Protein AF-A0A1W9VL27-F1 (afdb_monomer_lite)

Foldseek 3Di:
DPVVVVVVVVVVVVVVVVVVVCVVVVVPDDDADAEEAEQEELEQDDPSHPLVSQVVCQVGPDHYHYYYDPPYDDHNDHPDDRDDHD

pLDDT: mean 84.2, std 15.85, range [48.62, 98.25]

Structure (mmCIF, N/CA/C/O backbone):
data_AF-A0A1W9VL27-F1
#
_entry.id   AF-A0A1W9VL27-F1
#
loop_
_atom_site.group_PDB
_atom_site.id
_atom_site.type_symbol
_atom_site.label_atom_id
_atom_site.label_alt_id
_atom_site.label_comp_id
_atom_site.label_asym_id
_atom_site.label_entity_id
_atom_site.label_seq_id
_atom_site.pdbx_PDB_ins_code
_atom_site.Cartn_x
_atom_site.Cartn_y
_atom_site.Cartn_z
_atom_site.occupancy
_atom_site.B_iso_or_equiv
_atom_site.auth_seq_id
_atom_site.auth_comp_id
_atom_site.auth_asym_id
_atom_site.auth_atom_id
_atom_site.pdbx_PDB_model_num
ATOM 1 N N . MET A 1 1 ? 59.740 18.353 -34.611 1.00 53.28 1 MET A N 1
ATOM 2 C CA . MET A 1 1 ? 58.618 19.213 -34.157 1.00 53.28 1 MET A CA 1
ATOM 3 C C . MET A 1 1 ? 57.280 18.832 -34.829 1.00 53.28 1 MET A C 1
ATOM 5 O O . MET A 1 1 ? 56.622 19.678 -35.416 1.00 53.28 1 MET A O 1
ATOM 9 N N . LYS A 1 2 ? 56.866 17.553 -34.806 1.00 59.62 2 LYS A N 1
ATOM 10 C CA . LYS A 1 2 ? 55.603 17.084 -35.440 1.00 59.62 2 LYS A CA 1
ATOM 11 C C . LYS A 1 2 ? 54.764 16.149 -34.544 1.00 59.62 2 LYS A C 1
ATOM 13 O O . LYS A 1 2 ? 53.574 16.014 -34.783 1.00 59.62 2 LYS A O 1
ATOM 18 N N . ILE A 1 3 ? 55.349 15.597 -33.476 1.00 56.62 3 ILE A N 1
ATOM 19 C CA . ILE A 1 3 ? 54.700 14.659 -32.538 1.00 56.62 3 ILE A CA 1
ATOM 20 C C . ILE A 1 3 ? 53.748 15.352 -31.542 1.00 56.62 3 ILE A C 1
ATOM 22 O O . ILE A 1 3 ? 52.666 14.841 -31.276 1.00 56.62 3 ILE A O 1
ATOM 26 N N . ASN A 1 4 ? 54.050 16.574 -31.091 1.00 48.62 4 ASN A N 1
ATOM 27 C CA . ASN A 1 4 ? 53.205 17.303 -30.126 1.00 48.62 4 ASN A CA 1
ATOM 28 C C . ASN A 1 4 ? 51.856 17.768 -30.715 1.00 48.62 4 ASN A C 1
ATOM 30 O O . ASN A 1 4 ? 50.973 18.189 -29.977 1.00 48.62 4 ASN A O 1
ATOM 34 N N . ARG A 1 5 ? 51.689 17.689 -32.044 1.00 56.97 5 ARG A N 1
ATOM 35 C CA . ARG A 1 5 ? 50.451 18.061 -32.747 1.00 56.97 5 ARG A CA 1
ATOM 36 C C . ARG A 1 5 ? 49.403 16.943 -32.734 1.00 56.97 5 ARG A C 1
ATOM 38 O O . ARG A 1 5 ? 48.221 17.250 -32.784 1.00 56.97 5 ARG A O 1
ATOM 45 N N . LEU A 1 6 ? 49.832 15.680 -32.640 1.00 54.47 6 LEU A N 1
ATOM 46 C CA . LEU A 1 6 ? 48.942 14.509 -32.593 1.00 54.47 6 LEU A CA 1
ATOM 47 C C . LEU A 1 6 ? 48.404 14.253 -31.176 1.00 54.47 6 LEU A C 1
ATOM 49 O O . LEU A 1 6 ? 47.270 13.819 -31.008 1.00 54.47 6 LEU A O 1
ATOM 53 N N . LEU A 1 7 ? 49.195 14.582 -30.150 1.00 52.50 7 LEU A N 1
ATOM 54 C CA . LEU A 1 7 ? 48.781 14.485 -28.746 1.00 52.50 7 LEU A CA 1
ATOM 55 C C . LEU A 1 7 ? 47.781 15.592 -28.357 1.00 52.50 7 LEU A C 1
ATOM 57 O O . LEU A 1 7 ? 46.879 15.348 -27.563 1.00 52.50 7 LEU A O 1
ATOM 61 N N . ALA A 1 8 ? 47.877 16.778 -28.968 1.00 52.28 8 ALA A N 1
ATOM 62 C CA . ALA A 1 8 ? 46.961 17.895 -28.720 1.00 52.28 8 ALA A CA 1
ATOM 63 C C . ALA A 1 8 ? 45.549 17.690 -29.311 1.00 52.28 8 ALA A C 1
ATOM 65 O O . ALA A 1 8 ? 44.591 18.270 -28.807 1.00 52.28 8 ALA A O 1
ATOM 66 N N . SER A 1 9 ? 45.395 16.857 -30.349 1.00 56.47 9 SER A N 1
ATOM 67 C CA . SER A 1 9 ? 44.091 16.550 -30.962 1.00 56.47 9 SER A CA 1
ATOM 68 C C . SER A 1 9 ? 43.358 15.367 -30.317 1.00 56.47 9 SER A C 1
ATOM 70 O O . SER A 1 9 ? 42.159 15.214 -30.529 1.00 56.47 9 SER A O 1
ATOM 72 N N . LEU A 1 10 ? 44.050 14.530 -29.533 1.00 54.91 10 LEU A N 1
ATOM 73 C CA . LEU A 1 10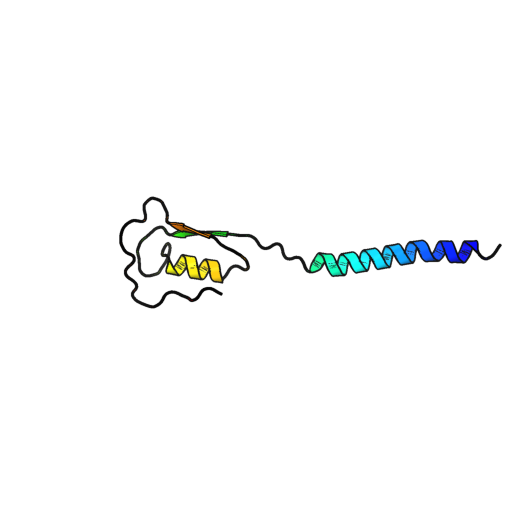 ? 43.469 13.331 -28.909 1.00 54.91 10 LEU A CA 1
ATOM 74 C C . LEU A 1 10 ? 42.721 13.645 -27.596 1.00 54.91 10 LEU A C 1
ATOM 76 O O . LEU A 1 10 ? 41.733 12.995 -27.265 1.00 54.91 10 LEU A O 1
ATOM 80 N N . ILE A 1 11 ? 43.157 14.685 -26.881 1.00 57.69 11 ILE A N 1
ATOM 81 C CA . ILE A 1 11 ? 42.595 15.127 -25.595 1.00 57.69 11 ILE A CA 1
ATOM 82 C C . ILE A 1 11 ? 41.141 15.646 -25.720 1.00 57.69 11 ILE A C 1
ATOM 84 O O . ILE A 1 11 ? 40.295 15.191 -24.948 1.00 57.69 11 ILE A O 1
ATOM 88 N N . PRO A 1 12 ? 40.779 16.518 -26.688 1.00 58.44 12 PRO A N 1
ATOM 89 C CA . PRO A 1 12 ? 39.387 16.958 -26.839 1.00 58.44 12 PRO A CA 1
ATOM 90 C C . PRO A 1 12 ? 38.452 15.860 -27.381 1.00 58.44 12 PRO A C 1
ATOM 92 O O . PRO A 1 12 ? 37.278 15.829 -27.020 1.00 58.44 12 PRO A O 1
ATOM 95 N N . GLY A 1 13 ? 38.957 14.927 -28.200 1.00 68.06 13 GLY A N 1
ATOM 96 C CA . GLY A 1 13 ? 38.162 13.811 -28.735 1.00 68.06 13 GLY A CA 1
ATOM 97 C C . GLY A 1 13 ? 37.752 12.785 -27.671 1.00 68.06 13 GLY A C 1
ATOM 98 O O . GLY A 1 13 ? 36.619 12.300 -27.679 1.00 68.06 13 GLY A O 1
ATOM 99 N N . LEU A 1 14 ? 38.634 12.499 -26.707 1.00 66.50 14 LEU A N 1
ATOM 100 C CA . LEU A 1 14 ? 38.311 11.664 -25.544 1.00 66.50 14 LEU A CA 1
ATOM 101 C C . LEU A 1 14 ? 37.286 12.338 -24.624 1.00 66.50 14 LEU A C 1
ATOM 103 O O . LEU A 1 14 ? 36.350 11.685 -24.180 1.00 66.50 14 LEU A O 1
ATOM 107 N N . GLY A 1 15 ? 37.400 13.649 -24.395 1.00 76.75 15 GLY A N 1
ATOM 108 C CA . GLY A 1 15 ? 36.413 14.394 -23.606 1.00 76.75 15 GLY A CA 1
ATOM 109 C C . GLY A 1 15 ? 35.005 14.319 -24.202 1.00 76.75 15 GLY A C 1
ATOM 110 O O . GLY A 1 15 ? 34.058 13.973 -23.503 1.00 76.75 15 GLY A O 1
ATOM 111 N N . LEU A 1 16 ? 34.873 14.557 -25.512 1.00 74.44 16 LEU A N 1
ATOM 112 C CA . LEU A 1 16 ? 33.578 14.510 -26.200 1.00 74.44 16 LEU A CA 1
ATOM 113 C C . LEU A 1 16 ? 32.977 13.102 -26.236 1.00 74.44 16 LEU A C 1
ATOM 115 O O . LEU A 1 16 ? 31.777 12.953 -26.028 1.00 74.44 16 LEU A O 1
ATOM 119 N N . THR A 1 17 ? 33.790 12.067 -26.458 1.00 76.81 17 THR A N 1
ATOM 120 C CA . THR A 1 17 ? 33.310 10.674 -26.464 1.00 76.81 17 THR A CA 1
ATOM 121 C C . THR A 1 17 ? 32.915 10.190 -25.069 1.00 76.81 17 THR A C 1
ATOM 123 O O . THR A 1 17 ? 31.901 9.507 -24.945 1.00 76.81 17 THR A O 1
ATOM 126 N N . LEU A 1 18 ? 33.626 10.600 -24.012 1.00 77.25 18 LEU A N 1
ATOM 127 C CA . LEU A 1 18 ? 33.227 10.326 -22.628 1.00 77.25 18 LEU A CA 1
ATOM 128 C C . LEU A 1 18 ? 31.943 11.071 -22.250 1.00 77.25 18 LEU A C 1
ATOM 130 O O . LEU A 1 18 ? 31.075 10.469 -21.630 1.00 77.25 18 LEU A O 1
ATOM 134 N N . SER A 1 19 ? 31.775 12.336 -22.651 1.00 79.88 19 SER A N 1
ATOM 135 C CA . SER A 1 19 ? 30.524 13.078 -22.433 1.00 79.88 19 SER A CA 1
ATOM 136 C C . SER A 1 19 ? 29.347 12.458 -23.183 1.00 79.88 19 SER A C 1
ATOM 138 O O . SER A 1 19 ? 28.254 12.379 -22.634 1.00 79.88 19 SER A O 1
ATOM 140 N N . PHE A 1 20 ? 29.562 11.970 -24.407 1.00 75.12 20 PHE A N 1
ATOM 141 C CA . PHE A 1 20 ? 28.526 11.288 -25.185 1.00 75.12 20 PHE A CA 1
ATOM 142 C C . PHE A 1 20 ? 28.166 9.923 -24.585 1.00 75.12 20 PHE A C 1
ATOM 144 O O . PHE A 1 20 ? 26.992 9.568 -24.527 1.00 75.12 20 PHE A O 1
ATOM 151 N N . LEU A 1 21 ? 29.159 9.190 -24.069 1.00 75.56 21 LEU A N 1
ATOM 152 C CA . LEU A 1 21 ? 28.948 7.944 -23.334 1.00 75.56 21 LEU A CA 1
ATOM 153 C C . LEU A 1 21 ? 28.189 8.192 -22.024 1.00 75.56 21 LEU A C 1
ATOM 155 O O . LEU A 1 21 ? 27.274 7.442 -21.712 1.00 75.56 21 LEU A O 1
ATOM 159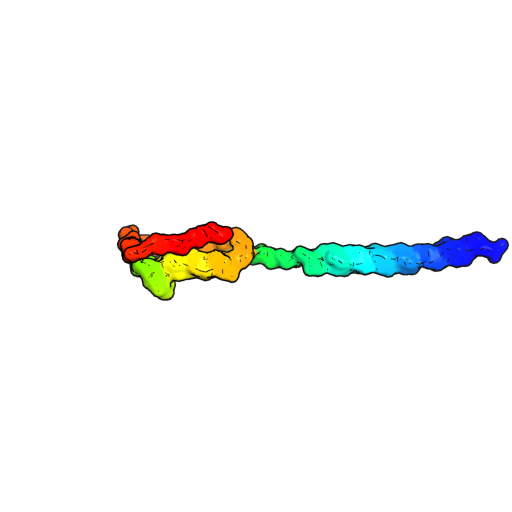 N N . TRP A 1 22 ? 28.507 9.267 -21.299 1.00 75.31 22 TRP A N 1
ATOM 160 C CA . TRP A 1 22 ? 27.798 9.656 -20.077 1.00 75.31 22 TRP A CA 1
ATOM 161 C C . TRP A 1 22 ? 26.366 10.124 -20.362 1.00 75.31 22 TRP A C 1
ATOM 163 O O . TRP A 1 22 ? 25.454 9.803 -19.615 1.00 75.31 22 TRP A O 1
ATOM 173 N N . MET A 1 23 ? 26.138 10.839 -21.466 1.00 76.12 23 MET A N 1
ATOM 174 C CA . MET A 1 23 ? 24.798 11.268 -21.881 1.00 76.12 23 MET A CA 1
ATOM 175 C C . MET A 1 23 ? 23.936 10.084 -22.350 1.00 76.12 23 MET A C 1
ATOM 177 O O . MET A 1 23 ? 22.736 10.060 -22.086 1.00 76.12 23 MET A O 1
ATOM 181 N N . LEU A 1 24 ? 24.547 9.078 -22.987 1.00 74.56 24 LEU A N 1
ATOM 182 C CA . LEU A 1 24 ? 23.876 7.838 -23.384 1.00 74.56 24 LEU A CA 1
ATOM 183 C C . LEU A 1 24 ? 23.538 6.945 -22.177 1.00 74.56 24 LEU A C 1
ATOM 185 O O . LEU A 1 24 ? 22.511 6.273 -22.194 1.00 74.56 24 LEU A O 1
ATOM 189 N N . THR A 1 25 ? 24.368 6.939 -21.128 1.00 68.44 25 THR A N 1
ATOM 190 C CA . THR A 1 25 ? 24.139 6.109 -19.933 1.00 68.44 25 THR A CA 1
ATOM 191 C C . THR A 1 25 ? 23.288 6.795 -18.860 1.00 68.44 25 THR A C 1
ATOM 193 O O . THR A 1 25 ? 22.522 6.114 -18.184 1.00 68.44 25 THR A O 1
ATOM 196 N N . ALA A 1 26 ? 23.355 8.123 -18.712 1.00 65.06 26 ALA A N 1
ATOM 197 C CA . ALA A 1 26 ? 22.597 8.864 -17.698 1.00 65.06 26 ALA A CA 1
ATOM 198 C C . ALA A 1 26 ? 21.097 9.000 -18.023 1.00 65.06 26 ALA A C 1
ATOM 200 O O . ALA A 1 26 ? 20.286 9.121 -17.110 1.00 65.06 26 ALA A O 1
ATOM 201 N N . GLY A 1 27 ? 20.709 8.947 -19.302 1.00 62.47 27 GLY A N 1
ATOM 202 C CA . GLY A 1 27 ? 19.309 9.068 -19.734 1.00 62.47 27 GLY A CA 1
ATOM 203 C C . GLY A 1 27 ? 18.440 7.823 -19.515 1.00 62.47 27 GLY A C 1
ATOM 204 O O . GLY A 1 27 ? 17.237 7.886 -19.748 1.00 62.47 27 GLY A O 1
ATOM 205 N N . LEU A 1 28 ? 19.021 6.698 -19.082 1.00 63.53 28 LEU A N 1
ATOM 206 C CA . LEU A 1 28 ? 18.303 5.427 -18.889 1.00 63.53 28 LEU A CA 1
ATOM 207 C C . LEU A 1 28 ? 17.863 5.181 -17.440 1.00 63.53 28 LEU A C 1
ATOM 209 O O . LEU A 1 28 ? 17.226 4.171 -17.155 1.00 63.53 28 LEU A O 1
ATOM 213 N N . MET A 1 29 ? 18.211 6.072 -16.512 1.00 61.88 29 MET A N 1
ATOM 214 C CA . MET A 1 29 ? 17.880 5.908 -15.099 1.00 61.88 29 MET A CA 1
ATOM 215 C C . MET A 1 29 ? 16.629 6.722 -14.786 1.00 61.88 29 MET A C 1
ATOM 217 O O . MET A 1 29 ? 16.721 7.869 -14.358 1.00 61.88 29 MET A O 1
ATOM 221 N N . THR A 1 30 ? 15.450 6.149 -15.028 1.00 69.19 30 THR A N 1
ATOM 222 C CA . THR A 1 30 ? 14.205 6.711 -14.495 1.00 69.19 30 THR A CA 1
ATOM 223 C C . THR A 1 30 ? 14.173 6.435 -12.993 1.00 69.19 30 THR A C 1
ATOM 225 O O . THR A 1 30 ? 14.070 5.264 -12.614 1.00 69.19 30 THR A O 1
ATOM 228 N N . PRO A 1 31 ? 14.305 7.451 -12.120 1.00 70.94 31 PRO A N 1
ATOM 229 C CA . PRO A 1 31 ? 14.123 7.241 -10.692 1.00 70.94 31 PRO A CA 1
ATOM 230 C C . PRO A 1 31 ? 12.729 6.664 -10.454 1.00 70.94 31 PRO A C 1
ATOM 232 O O . PRO A 1 31 ? 11.734 7.224 -10.914 1.00 70.94 31 PRO A O 1
ATOM 235 N N . VAL A 1 32 ? 12.676 5.525 -9.769 1.00 73.31 32 VAL A N 1
ATOM 236 C CA . VAL A 1 32 ? 11.420 4.906 -9.360 1.00 73.31 32 VAL A CA 1
ATOM 237 C C . VAL A 1 32 ? 11.075 5.425 -7.969 1.00 73.31 32 VAL A C 1
ATOM 239 O O . VAL A 1 32 ? 11.918 5.398 -7.069 1.00 73.31 32 VAL A O 1
ATOM 242 N N . TYR A 1 33 ? 9.873 5.968 -7.810 1.00 77.12 33 TYR A N 1
ATOM 243 C CA . TYR A 1 33 ? 9.407 6.532 -6.547 1.00 77.12 33 TYR A CA 1
ATOM 244 C C . TYR A 1 33 ? 8.415 5.550 -5.941 1.00 77.12 33 TYR A C 1
ATOM 246 O O . TYR A 1 33 ? 7.441 5.185 -6.591 1.00 77.12 33 TYR A O 1
ATOM 254 N N . ALA A 1 34 ? 8.679 5.138 -4.704 1.00 86.31 34 ALA A N 1
ATOM 255 C CA . ALA A 1 34 ? 7.727 4.374 -3.915 1.00 86.31 34 ALA A CA 1
ATOM 256 C C . ALA A 1 34 ? 6.622 5.314 -3.420 1.00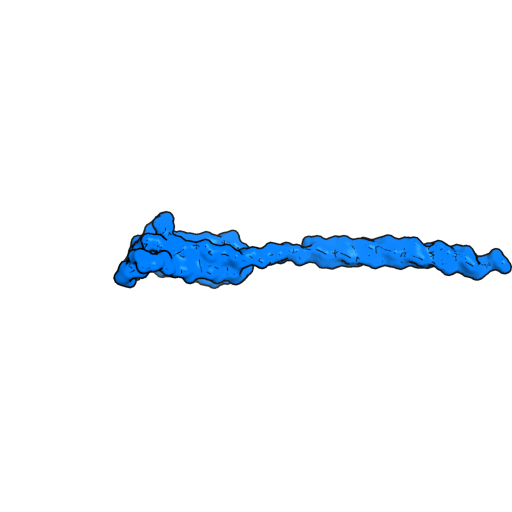 86.31 34 ALA A C 1
ATOM 258 O O . ALA A 1 34 ? 6.911 6.251 -2.668 1.00 86.31 34 ALA A O 1
ATOM 259 N N . ASP A 1 35 ? 5.382 5.069 -3.831 1.00 92.38 35 ASP A N 1
ATOM 260 C CA . ASP A 1 35 ? 4.209 5.787 -3.342 1.00 92.38 35 ASP A CA 1
ATOM 261 C C . ASP A 1 35 ? 3.539 5.023 -2.186 1.00 92.38 35 ASP A C 1
ATOM 263 O O . ASP A 1 35 ? 3.791 3.839 -1.931 1.00 92.38 35 ASP A O 1
ATOM 267 N N . SER A 1 36 ? 2.709 5.728 -1.419 1.00 95.31 36 SER A N 1
ATOM 268 C CA . SER A 1 36 ? 1.971 5.172 -0.287 1.00 95.31 36 SER A CA 1
ATOM 269 C C . SER A 1 36 ? 0.470 5.384 -0.442 1.00 95.31 36 SER A C 1
ATOM 271 O O . SER A 1 36 ? -0.043 6.490 -0.272 1.00 95.31 36 SER A O 1
ATOM 273 N N . TYR A 1 37 ? -0.265 4.295 -0.670 1.00 97.44 37 TYR A N 1
ATOM 274 C CA . TYR A 1 37 ? -1.721 4.315 -0.791 1.00 97.44 37 TYR A CA 1
ATOM 275 C C . TYR A 1 37 ? -2.387 3.919 0.525 1.00 97.44 37 TYR A C 1
ATOM 277 O O . TYR A 1 37 ? -2.152 2.839 1.065 1.00 97.44 37 TYR A O 1
ATOM 285 N N . THR A 1 38 ? -3.249 4.794 1.050 1.00 98.00 38 THR A N 1
ATOM 286 C CA . THR A 1 38 ? -3.965 4.539 2.308 1.00 98.00 38 THR A CA 1
ATOM 287 C C . THR A 1 38 ? -5.373 4.013 2.050 1.00 98.00 38 THR A C 1
ATOM 289 O O . THR A 1 38 ? -6.189 4.682 1.416 1.00 98.00 38 THR A O 1
ATOM 292 N N . VAL A 1 39 ? -5.685 2.840 2.598 1.00 98.25 39 VAL A N 1
ATOM 293 C CA . VAL A 1 39 ? -7.051 2.307 2.666 1.00 98.25 39 VAL A CA 1
ATOM 294 C C . VAL A 1 39 ? -7.789 3.006 3.807 1.00 98.25 39 VAL A C 1
ATOM 296 O O . VAL A 1 39 ? -7.273 3.076 4.922 1.00 98.25 39 VAL A O 1
ATOM 299 N N . THR A 1 40 ? -8.990 3.528 3.548 1.00 98.12 40 THR A N 1
ATOM 300 C CA . THR A 1 40 ? -9.773 4.336 4.505 1.00 98.12 40 THR A CA 1
ATOM 301 C C . THR A 1 40 ? -11.149 3.765 4.832 1.00 98.12 40 THR A C 1
ATOM 303 O O . THR A 1 40 ? -11.808 4.258 5.746 1.00 98.12 40 THR A O 1
ATOM 306 N N . ASN A 1 41 ? -11.594 2.722 4.132 1.00 97.56 41 ASN A N 1
ATOM 307 C CA . ASN A 1 41 ? -12.857 2.042 4.410 1.00 97.56 41 ASN A CA 1
ATOM 308 C C . ASN A 1 41 ? -12.782 0.547 4.064 1.00 97.56 41 ASN A C 1
ATOM 310 O O . ASN A 1 41 ? -11.825 0.080 3.448 1.00 97.56 41 ASN A O 1
ATOM 314 N N . THR A 1 42 ? -13.807 -0.202 4.470 1.00 97.81 42 THR A N 1
ATOM 315 C CA . THR A 1 42 ? -13.919 -1.652 4.250 1.00 97.81 42 THR A CA 1
ATOM 316 C C . THR A 1 42 ? -14.805 -2.031 3.059 1.00 97.81 42 THR A C 1
ATOM 318 O O . THR A 1 42 ? -15.203 -3.190 2.928 1.00 97.81 42 THR A O 1
ATOM 321 N N . ASN A 1 43 ? -15.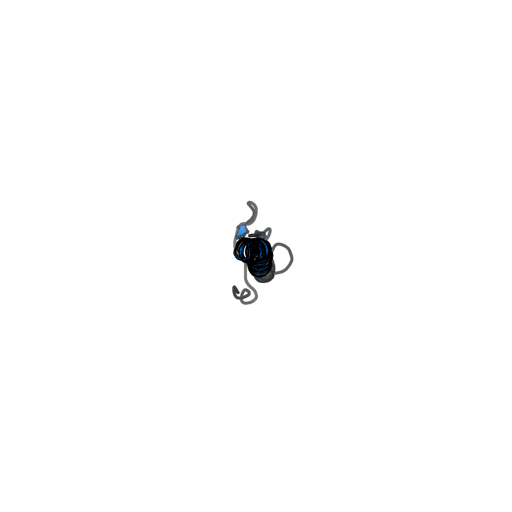122 -1.079 2.176 1.00 97.75 43 ASN A N 1
ATOM 322 C CA . ASN A 1 43 ? -15.969 -1.339 1.015 1.00 97.75 43 ASN A CA 1
ATOM 323 C C . ASN A 1 43 ? -15.262 -2.280 0.023 1.00 97.75 43 ASN A C 1
ATOM 325 O O . ASN A 1 43 ? -14.041 -2.242 -0.131 1.00 97.75 43 ASN A O 1
ATOM 329 N N . ALA A 1 44 ? -16.037 -3.084 -0.712 1.00 96.38 44 ALA A N 1
ATOM 330 C CA . ALA A 1 44 ? -15.519 -4.027 -1.714 1.00 96.38 44 ALA A CA 1
ATOM 331 C C . ALA A 1 44 ? -14.799 -3.352 -2.905 1.00 96.38 44 ALA A C 1
ATOM 333 O O . ALA A 1 44 ? -14.025 -3.989 -3.629 1.00 96.38 44 ALA A O 1
ATOM 334 N N . GLY A 1 45 ? -15.069 -2.062 -3.121 1.00 96.88 45 GLY A N 1
ATOM 335 C CA . GLY A 1 45 ? -14.526 -1.256 -4.206 1.00 96.88 45 GLY A CA 1
ATOM 336 C C . GLY A 1 45 ? -14.852 0.229 -4.042 1.00 96.88 45 GLY A C 1
ATOM 337 O O . GLY A 1 45 ? -15.537 0.634 -3.101 1.00 96.88 45 GLY A O 1
ATOM 338 N N . GLY A 1 46 ? -14.358 1.037 -4.980 1.00 96.75 46 GLY A N 1
ATOM 339 C CA . GLY A 1 46 ? -14.531 2.489 -4.986 1.00 96.75 46 GLY A CA 1
ATOM 340 C C . GLY A 1 46 ? -13.469 3.247 -4.175 1.00 96.75 46 GLY A C 1
ATOM 341 O O . GLY A 1 46 ? -12.543 2.637 -3.628 1.00 96.75 46 GLY A O 1
ATOM 342 N N . PRO A 1 47 ? -13.572 4.586 -4.108 1.00 97.69 47 PRO A N 1
ATOM 343 C CA . PRO A 1 47 ? -12.580 5.436 -3.454 1.00 97.69 47 PRO A CA 1
ATOM 344 C C . PRO A 1 47 ? -12.291 5.016 -2.005 1.00 97.69 47 PRO A C 1
ATOM 346 O O . PRO A 1 47 ? -13.205 4.768 -1.218 1.00 97.69 47 PRO A O 1
ATOM 349 N N . GLY A 1 48 ? -11.006 4.928 -1.654 1.00 97.31 48 GLY A N 1
ATOM 350 C CA . GLY A 1 48 ? -10.548 4.554 -0.309 1.00 97.31 48 GLY A CA 1
ATOM 351 C C . GLY A 1 48 ? -10.610 3.059 0.031 1.00 97.31 48 GLY A C 1
ATOM 352 O O . GLY A 1 48 ? -10.226 2.686 1.138 1.00 97.31 48 GLY A O 1
ATOM 353 N N . SER A 1 49 ? -11.067 2.201 -0.887 1.00 98.12 49 SER A N 1
ATOM 354 C CA . SER A 1 49 ? -11.064 0.742 -0.705 1.00 98.12 49 SER A CA 1
ATOM 355 C C . SER A 1 49 ? -9.696 0.113 -0.995 1.00 98.12 49 SER A C 1
ATOM 357 O O . SER A 1 49 ? -8.878 0.676 -1.728 1.00 98.12 49 SER A O 1
ATOM 359 N N . LEU A 1 50 ? -9.480 -1.113 -0.501 1.00 97.81 50 LEU A N 1
ATOM 360 C CA . LEU A 1 50 ? -8.295 -1.915 -0.832 1.00 97.81 50 LEU A CA 1
ATOM 361 C C . LEU A 1 50 ? -8.157 -2.149 -2.345 1.00 97.81 50 LEU A C 1
ATOM 363 O O . LEU A 1 50 ? -7.061 -2.051 -2.885 1.00 97.81 50 LEU A O 1
ATOM 367 N N . ARG A 1 51 ? -9.269 -2.407 -3.046 1.00 98.06 51 ARG A N 1
ATOM 368 C CA . ARG A 1 51 ? -9.258 -2.601 -4.503 1.00 98.06 51 ARG A CA 1
ATOM 369 C C . ARG A 1 51 ? -8.722 -1.370 -5.228 1.00 98.06 51 ARG A C 1
ATOM 371 O O . ARG A 1 51 ? -7.900 -1.513 -6.124 1.00 98.06 51 ARG A O 1
ATOM 378 N N . GLN A 1 52 ? -9.172 -0.176 -4.841 1.00 98.06 52 GLN A N 1
ATOM 379 C CA . GLN A 1 52 ? -8.681 1.057 -5.454 1.00 98.06 52 GLN A CA 1
ATOM 380 C C . GLN A 1 52 ? -7.203 1.300 -5.130 1.00 98.06 52 GLN A C 1
ATOM 382 O O . GLN A 1 52 ? -6.467 1.741 -6.004 1.00 98.06 52 GLN A O 1
ATOM 387 N N . ALA A 1 53 ? -6.760 0.987 -3.909 1.00 98.00 53 ALA A N 1
ATOM 388 C CA . ALA A 1 53 ? -5.353 1.108 -3.534 1.00 98.00 53 ALA A CA 1
ATOM 389 C C . ALA A 1 53 ? -4.446 0.194 -4.378 1.00 98.00 53 ALA A C 1
ATOM 391 O O . ALA A 1 53 ? -3.407 0.650 -4.838 1.00 98.00 53 ALA A O 1
ATOM 392 N N . ILE A 1 54 ? -4.865 -1.050 -4.641 1.00 97.69 54 ILE A N 1
ATOM 393 C CA . ILE A 1 54 ? -4.128 -1.975 -5.521 1.00 97.69 54 ILE A CA 1
ATOM 394 C C . ILE A 1 54 ? -4.085 -1.449 -6.958 1.00 97.69 54 ILE A C 1
ATOM 396 O O . ILE A 1 54 ? -3.024 -1.434 -7.564 1.00 97.69 54 ILE A O 1
ATOM 400 N N . LEU A 1 55 ? -5.212 -0.971 -7.498 1.00 97.25 55 LEU A N 1
ATOM 401 C CA . LEU A 1 55 ? -5.236 -0.403 -8.853 1.00 97.25 55 LEU A CA 1
ATOM 402 C C . LEU A 1 55 ? -4.302 0.803 -8.993 1.00 97.25 55 LEU A C 1
ATOM 404 O O . LEU A 1 55 ? -3.659 0.955 -10.026 1.00 97.25 55 LEU A O 1
ATOM 408 N N . ASN A 1 56 ? -4.232 1.652 -7.966 1.00 96.50 56 ASN A N 1
ATOM 409 C CA . ASN A 1 56 ? -3.320 2.789 -7.963 1.00 96.50 56 ASN A CA 1
ATOM 410 C C . ASN A 1 56 ? -1.856 2.332 -7.894 1.00 96.50 56 ASN A C 1
ATOM 412 O O . ASN A 1 56 ? -1.047 2.853 -8.651 1.00 96.50 56 ASN A O 1
ATOM 416 N N . ALA A 1 57 ? -1.547 1.339 -7.052 1.00 96.44 57 ALA A N 1
ATOM 417 C CA . ALA A 1 57 ? -0.205 0.768 -6.944 1.00 96.44 57 ALA A CA 1
ATOM 418 C C . ALA A 1 57 ? 0.261 0.132 -8.258 1.00 96.44 57 ALA A C 1
ATOM 420 O O . ALA A 1 57 ? 1.329 0.453 -8.752 1.00 96.44 57 ALA A O 1
ATOM 421 N N . ASN A 1 58 ? -0.574 -0.686 -8.900 1.00 95.62 58 ASN A N 1
ATOM 422 C CA . ASN A 1 58 ? -0.234 -1.278 -10.197 1.00 95.62 58 ASN A CA 1
ATOM 423 C C . ASN A 1 58 ? -0.049 -0.235 -11.313 1.00 95.62 58 ASN A C 1
ATOM 425 O O . ASN A 1 58 ? 0.653 -0.479 -12.291 1.00 95.62 58 ASN A O 1
ATOM 429 N N . ALA A 1 59 ? -0.714 0.919 -11.209 1.00 94.31 59 ALA A N 1
ATOM 430 C CA . ALA A 1 59 ? -0.569 2.001 -12.178 1.00 94.31 59 ALA A CA 1
ATOM 431 C C . ALA A 1 59 ? 0.743 2.787 -12.007 1.00 94.31 59 ALA A C 1
ATOM 433 O O . ALA A 1 59 ? 1.081 3.595 -12.877 1.00 94.31 59 ALA A O 1
ATOM 434 N N . ASN A 1 60 ? 1.470 2.566 -10.911 1.00 91.62 60 ASN A N 1
ATOM 435 C CA . ASN A 1 60 ? 2.758 3.175 -10.647 1.00 91.62 60 ASN A CA 1
ATOM 436 C C . ASN A 1 60 ? 3.879 2.148 -10.863 1.00 91.62 60 ASN A C 1
ATOM 438 O O . ASN A 1 60 ? 3.816 1.003 -10.428 1.00 91.62 60 ASN A O 1
ATOM 442 N N . ALA A 1 61 ? 4.931 2.560 -11.567 1.00 87.62 61 ALA A N 1
ATOM 443 C CA . ALA A 1 61 ? 6.108 1.718 -11.705 1.00 87.62 61 ALA A CA 1
ATOM 444 C C . ALA A 1 61 ? 6.893 1.762 -10.392 1.00 87.62 61 ALA A C 1
ATOM 446 O O . ALA A 1 61 ? 7.163 2.847 -9.885 1.00 87.62 61 ALA A O 1
ATOM 447 N N . GLY A 1 62 ? 7.328 0.604 -9.894 1.00 87.25 62 GLY A N 1
ATOM 448 C CA . GLY A 1 62 ? 8.158 0.503 -8.693 1.00 87.25 62 GLY A CA 1
ATOM 449 C C . GLY A 1 62 ? 7.498 -0.251 -7.548 1.00 87.25 62 GLY A C 1
ATOM 450 O O . GLY A 1 62 ? 6.464 -0.886 -7.705 1.00 87.25 62 GLY A O 1
ATOM 451 N N . HIS A 1 63 ? 8.156 -0.229 -6.389 1.00 89.38 63 HIS A N 1
ATOM 452 C CA . HIS A 1 63 ? 7.629 -0.844 -5.175 1.00 89.38 63 HIS A CA 1
ATOM 453 C C . HIS A 1 63 ? 6.835 0.177 -4.370 1.00 89.38 63 HIS A C 1
ATOM 455 O O . HIS A 1 63 ? 7.427 1.065 -3.758 1.00 89.38 63 HIS A O 1
ATOM 461 N N . ASP A 1 64 ? 5.525 -0.015 -4.305 1.00 95.62 64 ASP A N 1
ATOM 462 C CA . ASP A 1 64 ? 4.634 0.817 -3.505 1.00 95.62 64 ASP A CA 1
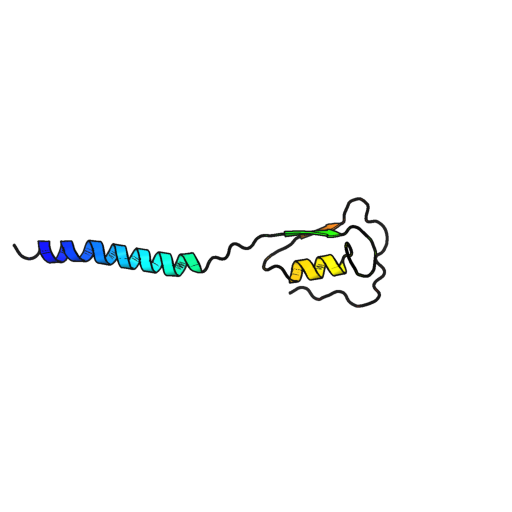ATOM 463 C C . ASP A 1 64 ? 4.254 0.169 -2.178 1.00 95.62 64 ASP A C 1
ATOM 465 O O . ASP A 1 64 ? 4.390 -1.037 -1.964 1.00 95.62 64 ASP A O 1
ATOM 469 N N . THR A 1 65 ? 3.747 0.994 -1.264 1.00 9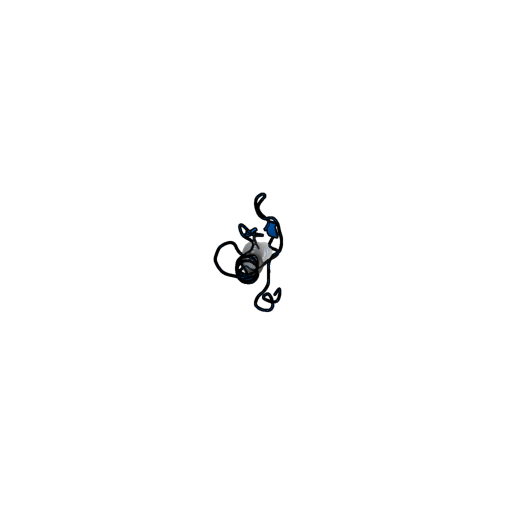6.62 65 THR A N 1
ATOM 470 C CA . THR A 1 65 ? 3.232 0.543 0.029 1.00 96.62 65 THR A CA 1
ATOM 471 C C . THR A 1 65 ? 1.742 0.825 0.142 1.00 96.62 65 THR A C 1
ATOM 473 O O . THR A 1 65 ? 1.292 1.960 0.007 1.00 96.62 65 THR A O 1
ATOM 476 N N . ILE A 1 66 ? 0.960 -0.200 0.475 1.00 97.62 66 ILE A N 1
ATOM 477 C CA . ILE A 1 66 ? -0.452 -0.040 0.831 1.00 97.62 66 ILE A CA 1
ATOM 478 C C . ILE A 1 66 ? -0.578 -0.121 2.352 1.00 97.62 66 ILE A C 1
ATOM 480 O O . ILE A 1 66 ? -0.255 -1.143 2.955 1.00 97.62 66 ILE A O 1
ATOM 484 N N . THR A 1 67 ? -1.060 0.956 2.973 1.00 98.00 67 THR A N 1
ATOM 485 C CA . THR A 1 67 ? -1.246 1.049 4.429 1.00 98.00 67 THR A CA 1
ATOM 486 C C . THR A 1 67 ? -2.729 1.107 4.774 1.00 98.00 67 THR A C 1
ATOM 488 O O . THR A 1 67 ? -3.505 1.807 4.125 1.00 98.00 67 THR A O 1
ATOM 491 N N . PHE A 1 68 ? -3.145 0.412 5.830 1.00 98.06 68 PHE A N 1
ATOM 492 C CA . PHE A 1 68 ? -4.493 0.558 6.374 1.00 98.06 68 PHE A CA 1
ATOM 493 C C . PHE A 1 68 ? -4.541 1.735 7.345 1.00 98.06 68 PHE A C 1
ATOM 495 O O . PHE A 1 68 ? -3.756 1.802 8.291 1.00 98.06 68 PHE A O 1
ATOM 502 N N . GLY A 1 69 ? -5.463 2.668 7.108 1.00 97.62 69 GLY A N 1
ATOM 503 C CA . GLY A 1 69 ? -5.687 3.790 8.009 1.00 97.62 69 GLY A CA 1
ATOM 504 C C . GLY A 1 69 ? -6.117 3.313 9.403 1.00 97.62 69 GLY A C 1
ATOM 505 O O . GLY A 1 69 ? -6.762 2.272 9.525 1.00 97.62 69 GLY A O 1
ATOM 506 N N . PRO A 1 70 ? -5.836 4.090 10.464 1.00 96.12 70 PRO A N 1
ATOM 507 C CA . PRO A 1 70 ? -6.055 3.668 11.853 1.00 96.12 70 PRO A CA 1
ATOM 508 C C . PRO A 1 70 ? -7.525 3.373 12.191 1.00 96.12 70 PRO A C 1
ATOM 510 O O . PRO A 1 70 ? -7.808 2.635 13.128 1.00 96.12 70 PRO A O 1
ATOM 513 N N . ASN A 1 71 ? -8.460 3.938 11.422 1.00 93.94 71 ASN A N 1
ATOM 514 C CA . ASN A 1 71 ? -9.898 3.752 11.614 1.00 93.94 71 ASN A CA 1
ATOM 515 C C . ASN A 1 71 ? -10.471 2.586 10.790 1.00 93.94 71 ASN A C 1
ATOM 517 O O . ASN A 1 71 ? -11.657 2.278 10.914 1.00 93.94 71 ASN A O 1
ATOM 521 N N . VAL A 1 72 ? -9.665 1.944 9.935 1.00 96.62 72 VAL A N 1
ATOM 522 C CA . VAL A 1 72 ? -10.114 0.796 9.144 1.00 96.62 72 VAL A CA 1
ATOM 523 C C . VAL A 1 72 ? -10.071 -0.444 10.018 1.00 96.62 72 VAL A C 1
ATOM 525 O O . VAL A 1 72 ? -9.009 -0.946 10.372 1.00 96.62 72 VAL A O 1
ATOM 528 N N . THR A 1 73 ? -11.251 -0.936 10.375 1.00 96.00 73 THR A N 1
ATOM 529 C CA . THR A 1 73 ? -11.427 -2.101 11.243 1.00 96.00 73 THR A CA 1
ATOM 530 C C . THR A 1 73 ? -12.515 -3.013 10.685 1.00 96.00 73 THR A C 1
ATOM 532 O O . THR A 1 73 ? -13.383 -2.575 9.930 1.00 96.00 73 THR A O 1
ATOM 535 N N . GLY A 1 74 ? -12.477 -4.294 11.052 1.00 94.94 74 GLY A N 1
ATOM 536 C CA . GLY A 1 74 ? -13.463 -5.282 10.614 1.00 94.94 74 GLY A CA 1
ATOM 537 C C . GLY A 1 74 ? -13.063 -6.031 9.343 1.00 94.94 74 GLY A C 1
ATOM 538 O O . GLY A 1 74 ? -11.883 -6.206 9.052 1.00 94.94 74 GLY A O 1
ATOM 539 N N . THR A 1 75 ? -14.062 -6.539 8.619 1.00 97.06 75 THR A N 1
ATOM 540 C CA . THR A 1 75 ? -13.868 -7.420 7.456 1.00 97.06 75 THR A CA 1
ATOM 541 C C . THR A 1 75 ? -14.184 -6.686 6.160 1.00 97.06 75 THR A C 1
ATOM 543 O O . THR A 1 75 ? -15.250 -6.086 6.029 1.00 97.06 75 THR A O 1
ATOM 546 N N . ILE A 1 76 ? -13.288 -6.788 5.179 1.00 97.44 76 ILE A N 1
ATOM 547 C CA . ILE A 1 76 ? -13.562 -6.384 3.797 1.00 97.44 76 ILE A CA 1
ATOM 548 C C . ILE A 1 76 ? -14.280 -7.545 3.117 1.00 97.44 76 ILE A C 1
ATOM 550 O O . ILE A 1 76 ? -13.675 -8.577 2.830 1.00 97.44 76 ILE A O 1
ATOM 554 N N . THR A 1 77 ? -15.578 -7.390 2.875 1.00 97.25 77 THR A N 1
ATOM 555 C CA . THR A 1 77 ? -16.355 -8.408 2.156 1.00 97.25 77 THR A CA 1
ATOM 556 C C . THR A 1 77 ? -16.149 -8.208 0.662 1.00 97.25 77 THR A C 1
ATOM 558 O O . THR A 1 77 ? -16.638 -7.236 0.091 1.00 97.25 77 THR A O 1
ATOM 561 N N . LEU A 1 78 ? -15.391 -9.102 0.032 1.00 96.25 78 LEU A N 1
ATOM 562 C CA . LEU A 1 78 ? -15.125 -9.040 -1.402 1.00 96.25 78 LEU A CA 1
ATOM 563 C C . LEU A 1 78 ? -16.352 -9.506 -2.194 1.00 96.25 78 LEU A C 1
ATOM 565 O O . LEU A 1 78 ? -16.895 -10.574 -1.923 1.00 96.25 78 LEU A O 1
ATOM 569 N N . THR A 1 79 ? -16.759 -8.718 -3.188 1.00 95.75 79 THR A N 1
ATOM 570 C CA . THR A 1 79 ? -17.778 -9.114 -4.177 1.00 95.75 79 THR A CA 1
ATOM 571 C C . THR A 1 79 ? -17.169 -9.863 -5.360 1.00 95.75 79 THR A C 1
ATOM 573 O O . THR A 1 79 ? -17.842 -10.681 -5.973 1.00 95.75 79 THR A O 1
ATOM 576 N N . ASP A 1 80 ? -15.886 -9.614 -5.639 1.00 95.12 80 ASP A N 1
ATOM 577 C CA . ASP A 1 80 ? -15.128 -10.138 -6.776 1.00 95.12 80 ASP A CA 1
ATOM 578 C C . ASP A 1 80 ? -13.658 -10.331 -6.380 1.00 95.12 80 ASP A C 1
ATOM 580 O O . ASP A 1 80 ? -13.187 -9.738 -5.401 1.00 95.12 80 ASP A O 1
ATOM 584 N N . ALA A 1 81 ? -12.894 -11.085 -7.175 1.00 96.69 81 ALA A N 1
ATOM 585 C CA . ALA A 1 81 ? -11.448 -11.218 -6.988 1.00 96.69 81 ALA A CA 1
ATOM 586 C C . ALA A 1 81 ? -10.754 -9.844 -6.987 1.00 96.69 81 ALA A C 1
ATOM 588 O O . ALA A 1 81 ? -11.168 -8.927 -7.704 1.00 96.69 81 ALA A O 1
ATOM 589 N N . LEU A 1 82 ? -9.720 -9.676 -6.160 1.00 97.19 82 LEU A N 1
ATOM 590 C CA . LEU A 1 82 ? -8.876 -8.480 -6.194 1.00 97.19 82 LEU A CA 1
ATOM 591 C C . LEU A 1 82 ? -8.042 -8.455 -7.489 1.00 97.19 82 LEU A C 1
ATOM 593 O O . LEU A 1 82 ? -7.800 -9.518 -8.065 1.00 97.19 82 LEU A O 1
ATOM 597 N N . PRO A 1 83 ? -7.611 -7.269 -7.959 1.00 96.88 83 PRO A N 1
ATOM 598 C CA . PRO A 1 83 ? -6.654 -7.184 -9.057 1.00 96.88 83 PRO A CA 1
ATOM 599 C C . PRO A 1 83 ? -5.378 -7.969 -8.716 1.00 96.88 83 PRO A C 1
ATOM 601 O O . PRO A 1 83 ? -4.973 -8.012 -7.552 1.00 96.88 83 PRO A O 1
ATOM 604 N N . ALA A 1 84 ? -4.769 -8.603 -9.720 1.00 96.06 84 ALA A N 1
ATOM 605 C CA . ALA A 1 84 ? -3.446 -9.206 -9.571 1.00 96.06 84 ALA A CA 1
ATOM 606 C C . ALA A 1 84 ? -2.398 -8.117 -9.284 1.00 96.06 84 ALA A C 1
ATOM 608 O O . ALA A 1 84 ? -2.657 -6.952 -9.560 1.00 96.06 84 ALA A O 1
ATOM 609 N N . ILE A 1 85 ? -1.244 -8.484 -8.726 1.00 92.69 85 ILE A N 1
ATOM 610 C CA . ILE A 1 85 ? -0.107 -7.566 -8.564 1.00 92.69 85 ILE A CA 1
ATOM 611 C C . ILE A 1 85 ? 0.798 -7.729 -9.786 1.00 92.69 85 ILE A C 1
ATOM 613 O O . ILE A 1 85 ? 1.104 -8.870 -10.146 1.00 92.69 85 ILE A O 1
ATOM 617 N N . ASP A 1 86 ? 1.163 -6.606 -10.403 1.00 83.81 86 ASP A N 1
ATOM 618 C CA . ASP A 1 86 ? 2.008 -6.536 -11.603 1.00 83.81 86 ASP A CA 1
ATOM 619 C C . ASP A 1 86 ? 3.509 -6.440 -11.266 1.00 83.81 86 ASP A C 1
ATOM 621 O O . ASP A 1 86 ? 3.852 -5.919 -10.177 1.00 83.81 86 ASP A O 1
#

Radius of gyration: 26.53 Å; chains: 1; bounding box: 76×30×47 Å

Secondary structure (DSSP, 8-state):
--THHHHHHHHHHHHHHHHHHHHHHHTT-------EEEE----SSSTTSHHHHHHHHHTSSS--EEEE-TT--S----SSPPPPP-

Sequence (86 aa):
MKINRLLASLIPGLGLTLSFLWMLTAGLMTPVYADSYTVTNTNAGGPGSLRQAILNANANAGHDTITFGPNVTGTITLTDALPAID